Protein AF-A0A7Y1VT64-F1 (afdb_monomer_lite)

Structure (mmCIF, N/CA/C/O backbone):
data_AF-A0A7Y1VT64-F1
#
_entry.id   AF-A0A7Y1VT64-F1
#
loop_
_atom_site.group_PDB
_atom_site.id
_atom_site.type_symbol
_atom_site.label_atom_id
_atom_site.label_alt_id
_atom_site.label_comp_id
_atom_site.label_asym_id
_atom_site.label_entity_id
_atom_site.label_seq_id
_atom_site.pdbx_PDB_ins_code
_atom_site.Cartn_x
_atom_site.Cartn_y
_atom_site.Cartn_z
_atom_site.occupancy
_atom_site.B_iso_or_equiv
_atom_site.auth_seq_id
_atom_site.auth_comp_id
_atom_site.auth_asym_id
_atom_site.auth_atom_id
_atom_site.pdbx_PDB_model_num
ATOM 1 N N . MET A 1 1 ? -56.216 -40.374 -8.398 1.00 35.22 1 MET A N 1
ATOM 2 C CA . MET A 1 1 ? -56.085 -41.844 -8.305 1.00 35.22 1 MET A CA 1
ATOM 3 C C . MET A 1 1 ? -54.624 -42.183 -8.053 1.00 35.22 1 MET A C 1
ATOM 5 O O . MET A 1 1 ? -53.804 -41.776 -8.858 1.00 35.22 1 MET A O 1
ATOM 9 N N . ILE A 1 2 ? -54.363 -42.917 -6.959 1.00 40.00 2 ILE A N 1
ATOM 10 C CA . ILE A 1 2 ? -53.165 -43.745 -6.682 1.00 40.00 2 ILE A CA 1
ATOM 11 C C . ILE A 1 2 ? -51.874 -42.924 -6.442 1.00 40.00 2 ILE A C 1
ATOM 13 O O . ILE A 1 2 ? -51.191 -42.549 -7.381 1.00 40.00 2 ILE A O 1
ATOM 17 N N . SER A 1 3 ? -51.552 -42.470 -5.221 1.00 30.47 3 SER A N 1
ATOM 18 C CA . SER A 1 3 ? -51.051 -43.240 -4.059 1.00 30.47 3 SER A CA 1
ATOM 19 C C . SER A 1 3 ? -49.986 -44.274 -4.417 1.00 30.47 3 SER A C 1
ATOM 21 O O . SER A 1 3 ? -50.355 -45.358 -4.855 1.00 30.47 3 SER A O 1
ATOM 23 N N . LYS A 1 4 ? -48.707 -43.979 -4.132 1.00 48.41 4 LYS A N 1
ATOM 24 C CA . LYS A 1 4 ? -47.771 -44.946 -3.530 1.00 48.41 4 LYS 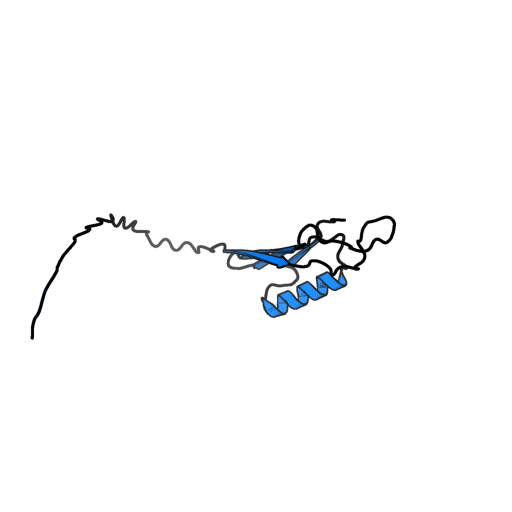A CA 1
ATOM 25 C C . LYS A 1 4 ? -46.794 -44.228 -2.599 1.00 48.41 4 LYS A C 1
ATOM 27 O O . LYS A 1 4 ? -45.919 -43.487 -3.029 1.00 48.41 4 LYS A O 1
ATOM 32 N N . ASN A 1 5 ? -47.004 -44.484 -1.315 1.00 37.09 5 ASN A N 1
ATOM 33 C CA . ASN A 1 5 ? -46.101 -44.218 -0.207 1.00 37.09 5 ASN A CA 1
ATOM 34 C C . ASN A 1 5 ? -44.768 -44.950 -0.402 1.00 37.09 5 ASN A C 1
ATOM 36 O O . ASN A 1 5 ? -44.777 -46.148 -0.681 1.00 37.09 5 ASN A O 1
ATOM 40 N N . V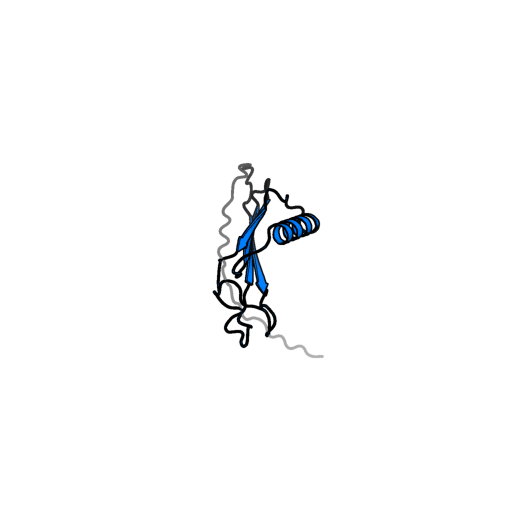AL A 1 6 ? -43.657 -44.272 -0.115 1.00 43.53 6 VAL A N 1
ATOM 41 C CA . VAL A 1 6 ? -42.443 -44.913 0.404 1.00 43.53 6 VAL A CA 1
ATOM 42 C C . VAL A 1 6 ? -41.884 -44.004 1.505 1.00 43.53 6 VAL A C 1
ATOM 44 O O . VAL A 1 6 ? -41.360 -42.929 1.242 1.00 43.53 6 VAL A O 1
ATOM 47 N N . LEU A 1 7 ? -42.062 -44.430 2.752 1.00 39.09 7 LEU A N 1
ATOM 48 C CA . LEU A 1 7 ? -41.347 -43.978 3.952 1.00 39.09 7 LEU A CA 1
ATOM 49 C C . LEU A 1 7 ? -40.579 -45.214 4.471 1.00 39.09 7 LEU A C 1
ATOM 51 O O . LEU A 1 7 ? -40.979 -46.330 4.131 1.00 39.09 7 LEU A O 1
ATOM 55 N N . PRO A 1 8 ? -39.650 -45.111 5.435 1.00 45.88 8 PRO A N 1
ATOM 56 C CA . PRO A 1 8 ? -38.705 -44.039 5.754 1.00 45.88 8 PRO A CA 1
ATOM 57 C C . PRO A 1 8 ? -37.275 -44.609 5.910 1.00 45.88 8 PRO A C 1
ATOM 59 O O . PRO A 1 8 ? -37.091 -45.681 6.483 1.00 45.88 8 PRO A O 1
ATOM 62 N N . THR A 1 9 ? -36.227 -43.888 5.513 1.00 41.97 9 THR A N 1
ATOM 63 C CA . THR A 1 9 ? -34.868 -44.232 5.974 1.00 41.97 9 THR A CA 1
ATOM 64 C C . THR A 1 9 ? -34.506 -43.323 7.138 1.00 41.97 9 THR A C 1
ATOM 66 O O . THR A 1 9 ? -34.133 -42.166 6.963 1.00 41.97 9 THR A O 1
ATOM 69 N N . LEU A 1 10 ? -34.690 -43.868 8.343 1.00 40.09 10 LEU A N 1
ATOM 70 C CA . LEU A 1 10 ? -34.153 -43.352 9.594 1.00 40.09 10 LEU A CA 1
ATOM 71 C C . LEU A 1 10 ? -32.623 -43.262 9.505 1.00 40.09 10 LEU A C 1
ATOM 73 O O . LEU A 1 10 ? -31.946 -44.285 9.526 1.00 40.09 10 LEU A O 1
ATOM 77 N N . CYS A 1 11 ? -32.082 -42.048 9.512 1.00 37.28 11 CYS A N 1
ATOM 78 C CA . CYS A 1 11 ? -30.734 -41.792 10.013 1.00 37.28 11 CYS A CA 1
ATOM 79 C C . CYS A 1 11 ? -30.869 -40.934 11.269 1.00 37.28 11 CYS A C 1
ATOM 81 O O . CYS A 1 11 ? -30.885 -39.706 11.219 1.00 37.28 11 CYS A O 1
ATOM 83 N N . ALA A 1 12 ? -31.022 -41.612 12.406 1.00 41.84 12 ALA A N 1
ATOM 84 C CA . ALA A 1 12 ? -30.924 -41.014 13.725 1.00 41.84 12 ALA A CA 1
ATOM 85 C C . ALA A 1 12 ? -29.462 -40.616 13.984 1.00 41.84 12 ALA A C 1
ATOM 87 O O . ALA A 1 12 ? -28.676 -41.399 14.511 1.00 41.84 12 ALA A O 1
ATOM 88 N N . ALA A 1 13 ? -29.081 -39.400 13.594 1.00 43.69 13 ALA A N 1
ATOM 89 C CA . ALA A 1 13 ? -27.861 -38.778 14.088 1.00 43.69 13 ALA A CA 1
ATOM 90 C C . ALA A 1 13 ? -28.174 -38.153 15.453 1.00 43.69 13 ALA A C 1
ATOM 92 O O . ALA A 1 13 ? -28.699 -37.046 15.556 1.00 43.69 13 ALA A O 1
ATOM 93 N N . PHE A 1 14 ? -27.894 -38.916 16.507 1.00 43.28 14 PHE A N 1
ATOM 94 C CA . PHE A 1 14 ? -27.928 -38.473 17.896 1.00 43.28 14 PHE A CA 1
ATOM 95 C C . PHE A 1 14 ? -26.773 -37.477 18.111 1.00 43.28 14 PHE A C 1
ATOM 97 O O . PHE A 1 14 ? -25.689 -37.841 18.559 1.00 43.28 14 PHE A O 1
ATOM 104 N N . VAL A 1 15 ? -26.959 -36.217 17.711 1.00 49.31 15 VAL A N 1
ATOM 105 C CA . VAL A 1 15 ? -26.008 -35.150 18.041 1.00 49.31 15 VAL A CA 1
ATOM 106 C C . VAL A 1 15 ? -26.259 -34.781 19.498 1.00 49.31 15 VAL A C 1
ATOM 108 O O . VAL A 1 15 ? -27.260 -34.143 19.819 1.00 49.31 15 VAL A O 1
ATOM 111 N N . LEU A 1 16 ? -25.371 -35.241 20.384 1.00 48.78 16 LEU A N 1
ATOM 112 C CA . LEU A 1 16 ? -25.313 -34.803 21.776 1.00 48.78 16 LEU A CA 1
ATOM 113 C C . LEU A 1 16 ? -25.266 -33.270 21.806 1.00 48.78 16 LEU A C 1
ATOM 115 O O . LEU A 1 16 ? -24.254 -32.650 21.479 1.00 48.78 16 LEU A O 1
ATOM 119 N N . TYR A 1 17 ? -26.376 -32.665 22.212 1.00 44.88 17 TYR A N 1
ATOM 120 C CA . TYR A 1 17 ? -26.460 -31.248 22.523 1.00 44.88 17 TYR A CA 1
ATOM 121 C C . TYR A 1 17 ? -25.744 -31.030 23.865 1.00 44.88 17 TYR A C 1
ATOM 123 O O . TYR A 1 17 ? -26.344 -31.127 24.932 1.00 44.88 17 TYR A O 1
ATOM 131 N N . CYS A 1 18 ? -24.435 -30.776 23.836 1.00 44.09 18 CYS A N 1
ATOM 132 C CA . CYS A 1 18 ? -23.737 -30.231 24.999 1.00 44.09 18 CYS A CA 1
ATOM 133 C C . CYS A 1 18 ? -24.147 -28.762 25.155 1.00 44.09 18 CYS A C 1
ATOM 135 O O . CYS A 1 18 ? -23.491 -27.864 24.630 1.00 44.09 18 CYS A O 1
ATOM 137 N N . THR A 1 19 ? -25.240 -28.496 25.875 1.00 48.31 19 THR A N 1
ATOM 138 C CA . THR A 1 19 ? -25.509 -27.147 26.383 1.00 48.31 19 THR A CA 1
ATOM 139 C C . THR A 1 19 ? -24.503 -26.843 27.489 1.00 48.31 19 THR A C 1
ATOM 141 O O . THR A 1 19 ? -24.762 -27.093 28.667 1.00 48.31 19 THR A O 1
ATOM 144 N N . ALA A 1 20 ? -23.341 -26.303 27.126 1.00 55.16 20 ALA A N 1
ATOM 145 C CA . ALA A 1 20 ? -22.537 -25.554 28.076 1.00 55.16 20 ALA A CA 1
ATOM 146 C C . ALA A 1 20 ? -23.351 -24.311 28.461 1.00 55.16 20 ALA A C 1
ATOM 148 O O . ALA A 1 20 ? -23.449 -23.360 27.688 1.00 55.16 20 ALA A O 1
ATOM 149 N N . GLN A 1 21 ? -24.008 -24.343 29.622 1.00 52.00 21 GLN A N 1
ATOM 150 C CA . GLN A 1 21 ? -24.629 -23.150 30.183 1.00 52.00 21 GLN A CA 1
ATOM 151 C C . GLN A 1 21 ? -23.516 -22.177 30.579 1.00 52.00 21 GLN A C 1
ATOM 153 O O . GLN A 1 21 ? -22.896 -22.310 31.631 1.00 52.00 21 GLN A O 1
ATOM 158 N N . SER A 1 22 ? -23.234 -21.205 29.714 1.00 56.91 22 SER A N 1
ATOM 159 C CA . SER A 1 22 ? -22.431 -20.045 30.076 1.00 56.91 22 SER A CA 1
ATOM 160 C C . SER A 1 22 ? -23.250 -19.161 31.016 1.00 56.91 22 SER A C 1
ATOM 162 O O . SER A 1 22 ? -24.282 -18.624 30.613 1.00 56.91 22 SER A O 1
ATOM 164 N N . GLN A 1 23 ? -22.799 -19.006 32.262 1.00 61.88 23 GLN A N 1
ATOM 165 C CA . GLN A 1 23 ? -23.310 -17.965 33.155 1.00 61.88 23 GLN A CA 1
ATOM 166 C C . GLN A 1 23 ? -23.127 -16.580 32.505 1.00 61.88 23 GLN A C 1
ATOM 168 O O . GLN A 1 23 ? -22.087 -16.348 31.876 1.00 61.88 23 GLN A O 1
ATOM 173 N N . PRO A 1 24 ? -24.075 -15.639 32.672 1.00 50.41 24 PRO A N 1
ATOM 174 C CA . PRO A 1 24 ? -23.898 -14.264 32.235 1.00 50.41 24 PRO A CA 1
ATOM 175 C C . PRO A 1 24 ? -22.982 -13.551 33.236 1.00 50.41 24 PRO A C 1
ATOM 177 O O . PRO A 1 24 ? -23.423 -12.821 34.117 1.00 50.41 24 PRO A O 1
ATOM 180 N N . GLY A 1 25 ? -21.680 -13.798 33.123 1.00 52.91 25 GLY A N 1
ATOM 181 C CA . GLY A 1 25 ? -20.699 -12.813 33.544 1.00 52.91 25 GLY A CA 1
ATOM 182 C C . GLY A 1 25 ? -20.703 -11.729 32.481 1.00 52.91 25 GLY A C 1
ATOM 183 O O . GLY A 1 25 ? -20.351 -12.009 31.335 1.00 52.91 25 GLY A O 1
ATOM 184 N N . GLU A 1 26 ? -21.127 -10.520 32.836 1.00 59.12 26 GLU A N 1
ATOM 185 C CA . GLU A 1 26 ? -21.017 -9.332 31.991 1.00 59.12 26 GLU A CA 1
ATOM 186 C C . GLU A 1 26 ? -19.527 -8.973 31.845 1.00 59.12 26 GLU A C 1
ATOM 188 O O . GLU A 1 26 ? -18.996 -8.028 32.419 1.00 59.12 26 GLU A O 1
ATOM 193 N N . SER A 1 27 ? -18.789 -9.804 31.110 1.00 57.56 27 SER A N 1
ATOM 194 C CA . SER A 1 27 ? -17.509 -9.408 30.564 1.00 57.56 27 SER A CA 1
ATOM 195 C C . SER A 1 27 ? -17.850 -8.447 29.443 1.00 57.56 27 SER A C 1
ATOM 197 O O . SER A 1 27 ? -18.425 -8.878 28.441 1.00 57.56 27 SER A O 1
ATOM 199 N N . ASN A 1 28 ? -17.510 -7.172 29.604 1.00 61.06 28 ASN A N 1
ATOM 200 C CA . ASN A 1 28 ? -17.408 -6.238 28.493 1.00 61.06 28 ASN A CA 1
ATOM 201 C C . ASN A 1 28 ? -16.329 -6.783 27.534 1.00 61.06 28 ASN A C 1
ATOM 203 O O . ASN A 1 28 ? -15.153 -6.433 27.618 1.00 61.06 28 ASN A O 1
ATOM 207 N N . ARG A 1 29 ? -16.700 -7.790 26.735 1.00 64.88 29 ARG A N 1
ATOM 208 C CA . ARG A 1 29 ? -15.825 -8.479 25.795 1.00 64.88 29 ARG A CA 1
ATOM 209 C C . ARG A 1 29 ? -15.732 -7.569 24.594 1.00 64.88 29 ARG A C 1
ATOM 211 O O . ARG A 1 29 ? -16.535 -7.660 23.672 1.00 64.88 29 ARG A O 1
ATOM 218 N N . PHE A 1 30 ? -14.738 -6.698 24.626 1.00 76.44 30 PHE A N 1
ATOM 219 C CA . PHE A 1 30 ? -14.188 -6.121 23.417 1.00 76.44 30 PHE A CA 1
ATOM 220 C C . PHE A 1 30 ? -13.761 -7.286 22.513 1.00 76.44 30 PHE A C 1
ATOM 222 O O . PHE A 1 30 ? -12.799 -8.001 22.801 1.00 76.44 30 PHE A O 1
ATOM 229 N N . VAL A 1 31 ? -14.580 -7.577 21.500 1.00 89.69 31 VAL A N 1
ATOM 230 C CA . VAL A 1 31 ? -14.306 -8.639 20.532 1.00 89.69 31 VAL A CA 1
ATOM 231 C C . VAL A 1 31 ? -13.307 -8.076 19.540 1.00 89.69 31 VAL A C 1
ATOM 233 O O . VAL A 1 31 ? -13.652 -7.204 18.748 1.00 89.69 31 VAL A O 1
ATOM 236 N N . PHE A 1 32 ? -12.083 -8.592 19.578 1.00 95.31 32 PHE A N 1
ATOM 237 C CA . PHE A 1 32 ? -11.085 -8.262 18.575 1.00 95.31 32 PHE A CA 1
ATOM 238 C C . PHE A 1 32 ? -11.475 -8.872 17.225 1.00 95.31 32 PHE A C 1
ATOM 240 O O . PHE A 1 32 ? -11.761 -10.070 17.129 1.00 95.31 32 PHE A O 1
ATOM 247 N N . ARG A 1 33 ? -11.479 -8.046 16.182 1.00 96.94 33 ARG A N 1
ATOM 248 C CA . ARG A 1 33 ? -11.772 -8.423 14.800 1.00 96.94 33 ARG A CA 1
ATOM 249 C C . ARG A 1 33 ? -10.570 -8.097 13.926 1.00 96.94 33 ARG A C 1
ATOM 251 O O . ARG A 1 33 ? -9.873 -7.112 14.148 1.00 96.94 33 ARG A O 1
ATOM 258 N N . ALA A 1 34 ? -10.347 -8.918 12.909 1.00 97.88 34 ALA A N 1
ATOM 259 C CA . ALA A 1 34 ? -9.346 -8.648 11.892 1.00 97.88 34 ALA A CA 1
ATOM 260 C C . ALA A 1 34 ? -9.857 -9.067 10.513 1.00 97.88 34 ALA A C 1
ATOM 262 O O . ALA A 1 34 ? -10.604 -10.039 10.386 1.00 97.88 34 ALA A O 1
ATOM 263 N N . GLY A 1 35 ? -9.440 -8.331 9.489 1.00 98.38 35 GLY A N 1
ATOM 264 C CA . GLY A 1 35 ? -9.706 -8.633 8.088 1.00 98.38 35 GLY A CA 1
ATOM 265 C C . GLY A 1 35 ? -8.435 -8.478 7.267 1.00 98.38 35 GLY A C 1
ATOM 266 O O . GLY A 1 35 ? -7.615 -7.610 7.557 1.00 98.38 35 GLY A O 1
ATOM 267 N N . ALA A 1 36 ? -8.273 -9.312 6.246 1.00 98.50 36 ALA A N 1
ATOM 268 C CA . ALA A 1 36 ? -7.166 -9.226 5.305 1.00 98.50 36 ALA A CA 1
ATOM 269 C C . ALA A 1 36 ? -7.701 -9.188 3.873 1.00 98.50 36 ALA A C 1
ATOM 271 O O . ALA A 1 36 ? -8.705 -9.831 3.564 1.00 98.50 36 ALA A O 1
ATOM 272 N N . ALA A 1 37 ? -7.038 -8.421 3.015 1.00 98.44 37 ALA A N 1
ATOM 273 C CA . ALA A 1 37 ? -7.380 -8.300 1.604 1.00 98.44 37 ALA A CA 1
ATOM 274 C C . ALA A 1 37 ? -6.129 -8.007 0.773 1.00 98.44 37 ALA A C 1
ATOM 276 O O . ALA A 1 37 ? -5.147 -7.463 1.281 1.00 98.44 37 ALA A O 1
ATOM 277 N N . GLU A 1 38 ? -6.187 -8.311 -0.518 1.00 98.19 38 GLU A N 1
ATOM 278 C CA . GLU A 1 38 ? -5.151 -7.948 -1.480 1.00 98.19 38 GLU A CA 1
ATOM 279 C C . GLU A 1 38 ? -5.758 -7.364 -2.757 1.00 98.19 38 GLU A C 1
ATOM 281 O O . GLU A 1 38 ? -6.900 -7.654 -3.114 1.00 98.19 38 GLU A O 1
ATOM 286 N N . SER A 1 39 ? -4.985 -6.518 -3.434 1.00 98.06 39 SER A N 1
ATOM 287 C CA . SER A 1 39 ? -5.293 -6.002 -4.765 1.00 98.06 39 SER A CA 1
ATOM 288 C C . SER A 1 39 ? -4.060 -6.119 -5.641 1.00 98.06 39 SER A C 1
ATOM 290 O O . SER A 1 39 ? -2.975 -5.712 -5.222 1.00 98.06 39 SER A O 1
ATOM 292 N N . VAL A 1 40 ? -4.241 -6.606 -6.866 1.00 98.38 40 VAL A N 1
ATOM 293 C CA . VAL A 1 40 ? -3.189 -6.609 -7.887 1.00 98.38 40 VAL A CA 1
ATOM 294 C C . VAL A 1 40 ? -2.843 -5.164 -8.257 1.00 98.38 40 VAL A C 1
ATOM 296 O O . VAL A 1 40 ? -3.735 -4.337 -8.465 1.00 98.38 40 VAL A O 1
ATOM 299 N N . ILE A 1 41 ? -1.547 -4.860 -8.306 1.00 97.50 41 ILE A N 1
ATOM 300 C CA . ILE A 1 41 ? -0.963 -3.558 -8.664 1.00 97.50 41 ILE A CA 1
ATOM 301 C C . ILE A 1 41 ? 0.147 -3.701 -9.722 1.00 97.50 41 ILE A C 1
ATOM 303 O O . ILE A 1 41 ? 0.987 -2.809 -9.858 1.00 97.50 41 ILE A O 1
ATOM 307 N N . THR A 1 42 ? 0.144 -4.809 -10.470 1.00 97.38 42 THR A N 1
ATOM 308 C CA . THR A 1 42 ? 1.113 -5.120 -11.528 1.00 97.38 42 THR A CA 1
ATOM 309 C C . THR A 1 42 ? 1.226 -3.968 -12.531 1.00 97.38 42 THR A C 1
ATOM 311 O O . THR A 1 42 ? 0.230 -3.618 -13.175 1.00 97.38 42 THR A O 1
ATOM 314 N N . PRO A 1 43 ? 2.417 -3.352 -12.687 1.00 93.00 43 PRO A N 1
ATOM 315 C CA . PRO A 1 43 ? 2.627 -2.309 -13.680 1.00 93.00 43 PRO A CA 1
ATOM 316 C C . PRO A 1 43 ? 2.417 -2.843 -15.094 1.00 93.00 43 PRO A C 1
ATOM 318 O O . PRO A 1 43 ? 2.717 -3.996 -15.398 1.00 93.00 43 PRO A O 1
ATOM 321 N N . ILE A 1 44 ? 1.961 -1.978 -15.995 1.00 95.44 44 ILE A N 1
ATOM 322 C CA . ILE A 1 44 ? 1.837 -2.344 -17.406 1.00 95.44 44 ILE A CA 1
ATOM 323 C C . ILE A 1 44 ? 3.216 -2.622 -18.024 1.00 95.44 44 ILE A C 1
ATOM 325 O O . ILE A 1 44 ? 4.207 -1.963 -17.690 1.00 95.44 44 ILE A O 1
ATOM 329 N N . ILE A 1 45 ? 3.272 -3.557 -18.973 1.00 97.06 45 ILE A N 1
ATOM 330 C CA . ILE A 1 45 ? 4.457 -3.792 -19.811 1.00 97.06 45 ILE A CA 1
ATOM 331 C C . ILE A 1 45 ? 4.904 -2.479 -20.469 1.00 97.06 45 ILE A C 1
ATOM 333 O O . ILE A 1 45 ? 4.085 -1.669 -20.902 1.00 97.06 45 ILE A O 1
ATOM 337 N N . GLY A 1 46 ? 6.216 -2.256 -20.508 1.00 96.75 46 GLY A N 1
ATOM 338 C CA . GLY A 1 46 ? 6.838 -1.008 -20.950 1.00 96.75 46 GLY A CA 1
ATOM 339 C C . GLY A 1 46 ? 7.089 0.011 -19.831 1.00 96.75 46 GLY A C 1
ATOM 340 O O . GLY A 1 46 ? 7.800 0.990 -20.064 1.00 96.75 46 GLY A O 1
ATOM 341 N N . SER A 1 47 ? 6.568 -0.211 -18.617 1.00 95.50 47 SER A N 1
ATOM 342 C CA . SER A 1 47 ? 6.867 0.632 -17.446 1.00 95.50 47 SER A CA 1
ATOM 343 C C . SER A 1 47 ? 8.343 0.554 -17.057 1.00 95.50 47 SER A C 1
ATOM 345 O O . SER A 1 47 ? 8.963 -0.500 -17.185 1.00 95.50 47 SER A O 1
ATOM 347 N N . SER A 1 48 ? 8.907 1.655 -16.553 1.00 95.25 48 SER A N 1
ATOM 348 C CA . SER A 1 48 ? 10.247 1.643 -15.951 1.00 95.25 48 SER A CA 1
ATOM 349 C C . SER A 1 48 ? 10.282 0.782 -14.693 1.00 95.25 48 SER A C 1
ATOM 351 O O . SER A 1 48 ? 9.434 0.926 -13.815 1.00 95.25 48 SER A O 1
ATOM 353 N N . ILE A 1 49 ? 11.297 -0.070 -14.595 1.00 94.44 49 ILE A N 1
ATOM 354 C CA . ILE A 1 49 ? 11.607 -0.848 -13.400 1.00 94.44 49 ILE A CA 1
ATOM 355 C C . ILE A 1 49 ? 12.523 -0.011 -12.506 1.00 94.44 49 ILE A C 1
ATOM 357 O O . ILE A 1 49 ? 13.657 0.313 -12.872 1.00 94.44 49 ILE A O 1
ATOM 361 N N . ASN A 1 50 ? 12.018 0.343 -11.327 1.00 92.12 50 ASN A N 1
ATOM 362 C CA . ASN A 1 50 ? 12.738 1.160 -10.357 1.00 92.12 50 ASN A CA 1
ATOM 363 C C . ASN A 1 50 ? 13.816 0.357 -9.617 1.00 92.12 50 ASN A C 1
ATOM 365 O O . ASN A 1 50 ? 13.701 -0.851 -9.440 1.00 92.12 50 ASN A O 1
ATOM 369 N N . GLY A 1 51 ? 14.863 1.055 -9.165 1.00 90.31 51 GLY A N 1
ATOM 370 C CA . GLY A 1 51 ? 15.911 0.479 -8.321 1.00 90.31 51 GLY A CA 1
ATOM 371 C C . GLY A 1 51 ? 17.132 -0.086 -9.068 1.00 90.31 51 GLY A C 1
ATOM 372 O O . GLY A 1 51 ? 18.135 -0.452 -8.453 1.00 90.31 51 GLY A O 1
ATOM 373 N N . GLY A 1 52 ? 17.105 -0.120 -10.401 1.00 87.81 52 GLY A N 1
ATOM 374 C CA . GLY A 1 52 ? 18.300 -0.364 -11.211 1.00 87.81 52 GLY A CA 1
ATOM 375 C C . GLY A 1 52 ? 19.200 0.875 -11.337 1.00 87.81 52 GLY A C 1
ATOM 376 O O . GLY A 1 52 ? 18.747 2.006 -11.211 1.00 87.81 52 GLY A O 1
ATOM 377 N N . MET A 1 53 ? 20.478 0.671 -11.681 1.00 90.88 53 MET A N 1
ATOM 378 C CA . MET A 1 53 ? 21.415 1.763 -12.028 1.00 90.88 53 MET A CA 1
ATOM 379 C C . MET A 1 53 ? 21.226 2.296 -13.463 1.00 90.88 53 MET A C 1
ATOM 381 O O . MET A 1 53 ? 21.945 3.189 -13.907 1.00 90.88 53 MET A O 1
ATOM 385 N N . ARG A 1 54 ? 20.303 1.701 -14.224 1.00 93.25 54 ARG A N 1
ATOM 386 C CA . ARG A 1 54 ? 19.922 2.073 -15.591 1.00 93.25 54 ARG A CA 1
ATOM 387 C C . ARG A 1 54 ? 18.422 1.870 -15.740 1.00 93.25 54 ARG A C 1
ATOM 389 O O . ARG A 1 54 ? 17.880 0.942 -15.140 1.00 93.25 54 ARG A O 1
ATOM 396 N N . ASP A 1 55 ? 17.785 2.695 -16.565 1.00 94.69 55 ASP A N 1
ATOM 397 C CA . ASP A 1 55 ? 16.378 2.503 -16.912 1.00 94.69 55 ASP A CA 1
ATOM 398 C C . ASP A 1 55 ? 16.219 1.199 -17.704 1.00 94.69 55 ASP A C 1
ATOM 400 O O . ASP A 1 55 ? 16.860 0.997 -18.738 1.00 94.69 55 ASP A O 1
ATOM 404 N N . ARG A 1 56 ? 15.383 0.302 -17.186 1.00 94.56 56 ARG A N 1
ATOM 405 C CA . ARG A 1 56 ? 14.953 -0.925 -17.858 1.00 94.56 56 ARG A CA 1
ATOM 406 C C . ARG A 1 56 ? 13.442 -0.908 -17.905 1.00 94.56 56 ARG A C 1
ATOM 408 O O . ARG A 1 56 ? 12.808 -0.541 -16.918 1.00 94.56 56 ARG A O 1
ATOM 415 N N . LYS A 1 57 ? 12.869 -1.315 -19.030 1.00 96.19 57 LYS A N 1
ATO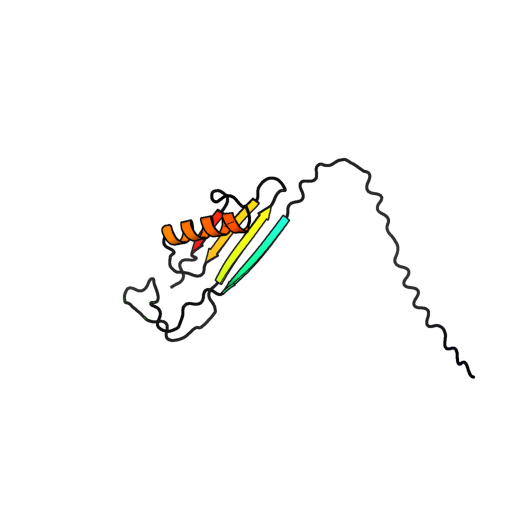M 416 C CA . LYS A 1 57 ? 11.421 -1.447 -19.148 1.00 96.19 57 LYS A CA 1
ATOM 417 C C . LYS A 1 57 ? 10.991 -2.868 -18.806 1.00 96.19 57 LYS A C 1
ATOM 419 O O . LYS A 1 57 ? 11.725 -3.815 -19.069 1.00 96.19 57 LYS A O 1
ATOM 424 N N . ALA A 1 58 ? 9.809 -3.011 -18.217 1.00 95.75 58 ALA A N 1
ATOM 425 C CA . ALA A 1 58 ? 9.188 -4.309 -18.003 1.00 95.75 58 ALA A CA 1
ATOM 426 C C . ALA A 1 58 ? 8.821 -4.929 -19.356 1.00 95.75 58 ALA A C 1
ATOM 428 O O . ALA A 1 58 ? 7.954 -4.409 -20.051 1.00 95.75 58 ALA A O 1
ATOM 429 N N . GLU A 1 59 ? 9.491 -6.016 -19.735 1.00 96.94 59 GLU A N 1
ATOM 430 C CA . GLU A 1 59 ? 9.226 -6.760 -20.978 1.00 96.94 59 GLU A CA 1
ATOM 431 C C . GLU A 1 59 ? 8.334 -7.989 -20.742 1.00 96.94 59 GLU A C 1
ATOM 433 O O . GLU A 1 59 ? 7.647 -8.449 -21.651 1.00 96.94 59 GLU A O 1
ATOM 438 N N . HIS A 1 60 ? 8.309 -8.495 -19.507 1.00 96.25 60 HIS A N 1
ATOM 439 C CA . HIS A 1 60 ? 7.527 -9.652 -19.090 1.00 96.25 60 HIS A CA 1
ATOM 440 C C . HIS A 1 60 ? 7.054 -9.489 -17.638 1.00 96.25 60 HIS A C 1
ATOM 442 O O . HIS A 1 60 ? 7.741 -8.853 -16.838 1.00 96.25 60 HIS A O 1
ATOM 448 N N . ILE A 1 61 ? 5.901 -10.077 -17.305 1.00 96.31 61 ILE A N 1
ATOM 449 C CA . ILE A 1 61 ? 5.389 -10.187 -15.933 1.00 96.31 61 ILE A CA 1
ATOM 450 C C . ILE A 1 61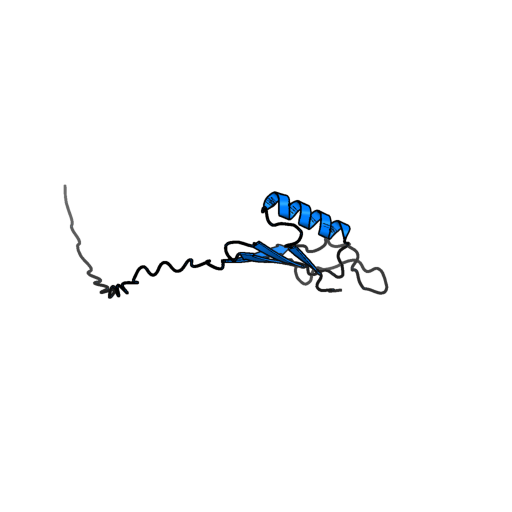 ? 5.615 -11.624 -15.470 1.00 96.31 61 ILE A C 1
ATOM 452 O O . ILE A 1 61 ? 5.016 -12.535 -16.034 1.00 96.31 61 ILE A O 1
ATOM 456 N N . HIS A 1 62 ? 6.486 -11.814 -14.475 1.00 95.06 62 HIS A N 1
ATOM 457 C CA . HIS A 1 62 ? 6.736 -13.134 -13.889 1.00 95.06 62 HIS A CA 1
ATOM 458 C C . HIS A 1 62 ? 5.628 -13.520 -12.899 1.00 95.06 62 HIS A C 1
ATOM 460 O O . HIS A 1 62 ? 4.985 -14.548 -13.073 1.00 95.06 62 HIS A O 1
ATOM 466 N N . ASP A 1 63 ? 5.375 -12.651 -11.917 1.00 95.75 63 ASP A N 1
ATOM 467 C CA . ASP A 1 63 ? 4.291 -12.763 -10.940 1.00 95.75 63 ASP A CA 1
ATOM 468 C C . ASP A 1 63 ? 3.536 -11.435 -10.858 1.00 95.75 63 ASP A C 1
ATOM 470 O O . ASP A 1 63 ? 4.079 -10.375 -11.194 1.00 95.75 63 ASP A O 1
ATOM 474 N N . ASP A 1 64 ? 2.299 -11.484 -10.365 1.00 97.88 64 ASP A N 1
ATOM 475 C CA . ASP A 1 64 ? 1.580 -10.273 -9.998 1.00 97.88 64 ASP A CA 1
ATOM 476 C C . ASP A 1 64 ? 2.223 -9.595 -8.784 1.00 97.88 64 ASP A C 1
ATOM 478 O O . ASP A 1 64 ? 2.691 -10.242 -7.843 1.00 97.88 64 ASP A O 1
ATOM 482 N N . THR A 1 65 ? 2.201 -8.265 -8.781 1.00 98.06 65 THR A N 1
ATOM 483 C CA . THR A 1 65 ? 2.543 -7.475 -7.597 1.00 98.06 65 THR A CA 1
ATOM 484 C C . THR A 1 65 ? 1.269 -7.080 -6.866 1.00 98.06 65 THR A C 1
ATOM 486 O O . THR A 1 65 ? 0.232 -6.835 -7.487 1.00 98.06 65 THR A O 1
ATOM 489 N N . TYR A 1 66 ? 1.329 -7.002 -5.535 1.00 98.75 66 TYR A N 1
ATOM 490 C CA . TYR A 1 66 ? 0.142 -6.767 -4.716 1.00 98.75 66 TYR A CA 1
ATOM 491 C C . TYR A 1 66 ? 0.304 -5.592 -3.759 1.00 98.75 66 TYR A C 1
ATOM 493 O O . TYR A 1 66 ? 1.380 -5.346 -3.219 1.00 98.75 66 TYR A O 1
ATOM 501 N N . ALA A 1 67 ? -0.807 -4.912 -3.488 1.00 98.56 67 ALA A N 1
ATOM 502 C CA . ALA A 1 67 ? -1.016 -4.191 -2.243 1.00 98.56 67 ALA A CA 1
ATOM 503 C C . ALA A 1 67 ? -1.797 -5.109 -1.297 1.00 98.56 67 ALA A C 1
ATOM 505 O O . ALA A 1 67 ? -2.952 -5.441 -1.572 1.00 98.56 67 ALA A O 1
ATOM 506 N N . ARG A 1 68 ? -1.175 -5.526 -0.193 1.00 98.69 68 ARG A N 1
ATOM 507 C CA . ARG A 1 68 ? -1.781 -6.407 0.816 1.00 98.69 68 ARG A CA 1
ATOM 508 C C . ARG A 1 68 ? -2.113 -5.604 2.060 1.00 98.69 68 ARG A C 1
ATOM 510 O O . ARG A 1 68 ? -1.268 -4.856 2.546 1.00 98.69 68 ARG A O 1
ATOM 517 N N . CYS A 1 69 ? -3.329 -5.757 2.564 1.00 98.50 69 CYS A N 1
ATOM 518 C CA . CYS A 1 69 ? -3.846 -5.023 3.707 1.00 98.50 69 CYS A CA 1
ATOM 519 C C . CYS A 1 69 ? -4.256 -5.978 4.828 1.00 98.50 69 CYS A C 1
ATOM 521 O O . CYS A 1 69 ? -4.905 -6.992 4.567 1.00 98.50 69 CYS A O 1
ATOM 523 N N . ILE A 1 70 ? -3.940 -5.606 6.067 1.00 98.62 70 ILE A N 1
ATOM 524 C CA . ILE A 1 70 ? -4.598 -6.126 7.264 1.00 98.62 70 ILE A CA 1
ATOM 525 C C . ILE A 1 70 ? -5.238 -4.966 8.026 1.00 98.62 70 ILE A C 1
ATOM 527 O O . ILE A 1 70 ? -4.607 -3.932 8.260 1.00 98.62 70 ILE A O 1
ATOM 531 N N . VAL A 1 71 ? -6.497 -5.145 8.408 1.00 98.62 71 VAL A N 1
ATOM 532 C CA . VAL A 1 71 ? -7.242 -4.235 9.277 1.00 98.62 71 VAL A CA 1
ATOM 533 C C . VAL A 1 71 ? -7.520 -4.952 10.586 1.00 98.62 71 VAL A C 1
ATOM 535 O O . VAL A 1 71 ? -7.877 -6.130 10.582 1.00 98.62 71 VAL A O 1
ATOM 538 N N . MET A 1 72 ? -7.340 -4.249 11.696 1.00 98.50 72 MET A N 1
ATOM 539 C CA . MET A 1 72 ? -7.560 -4.750 13.050 1.00 98.50 72 MET A CA 1
ATOM 540 C C . MET A 1 72 ? -8.470 -3.783 13.797 1.00 98.50 72 MET A C 1
ATOM 542 O O . MET A 1 72 ? -8.288 -2.574 13.686 1.00 98.50 72 MET A O 1
ATOM 546 N N . ASP A 1 73 ? -9.414 -4.319 14.558 1.00 97.56 73 ASP A N 1
ATOM 547 C CA . ASP A 1 73 ? -10.413 -3.565 15.311 1.00 97.56 73 ASP A CA 1
ATOM 548 C C . ASP A 1 73 ? -10.588 -4.192 16.701 1.00 97.56 73 ASP A C 1
ATOM 550 O O . ASP A 1 73 ? -10.948 -5.364 16.818 1.00 97.56 73 ASP A O 1
ATOM 554 N N . ASP A 1 74 ? -10.325 -3.424 17.757 1.00 95.56 74 ASP A N 1
ATOM 555 C CA . ASP A 1 74 ? -10.525 -3.844 19.152 1.00 95.56 74 ASP A CA 1
ATOM 556 C C . ASP A 1 74 ? -11.896 -3.424 19.726 1.00 95.56 74 ASP A C 1
ATOM 558 O O . ASP A 1 74 ? -12.153 -3.583 20.919 1.00 95.56 74 ASP A O 1
ATOM 562 N N . GLY A 1 75 ? -12.789 -2.884 18.894 1.00 93.44 75 GLY A N 1
ATOM 563 C CA . GLY A 1 75 ? -14.083 -2.323 19.277 1.00 93.44 75 GLY A CA 1
ATOM 564 C C . GLY A 1 75 ? -14.031 -0.845 19.683 1.00 93.44 75 GLY A C 1
ATOM 565 O O . GLY A 1 75 ? -15.081 -0.252 19.935 1.00 93.44 75 GLY A O 1
ATOM 566 N N . LYS A 1 76 ? -12.838 -0.241 19.750 1.00 93.75 76 LYS A N 1
ATOM 567 C CA . LYS A 1 76 ? -12.615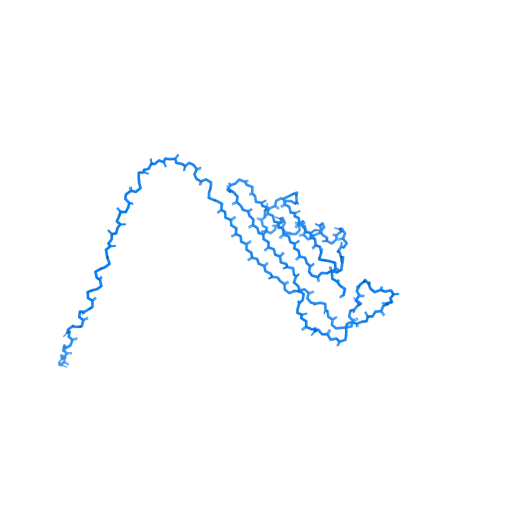 1.182 20.051 1.00 93.75 76 LYS A CA 1
ATOM 568 C C . LYS A 1 76 ? -11.723 1.866 19.011 1.00 93.75 76 LYS A C 1
ATOM 570 O O . LYS A 1 76 ? -11.929 3.041 18.716 1.00 93.75 76 LYS A O 1
ATOM 575 N N . THR A 1 77 ? -10.728 1.154 18.501 1.00 95.88 77 THR A N 1
ATOM 576 C CA . THR A 1 77 ? -9.698 1.644 17.591 1.00 95.88 77 THR A CA 1
ATOM 577 C C . THR A 1 77 ? -9.580 0.695 16.415 1.00 95.88 77 THR A C 1
ATOM 579 O O . THR A 1 77 ? -9.331 -0.496 16.587 1.00 95.88 77 THR A O 1
ATOM 582 N N . GLU A 1 78 ? -9.674 1.256 15.216 1.00 98.31 78 GLU A N 1
ATOM 583 C CA . GLU A 1 78 ? -9.388 0.546 13.976 1.00 98.31 78 GLU A CA 1
ATOM 584 C C . GLU A 1 78 ? -8.012 0.966 13.460 1.00 98.31 78 GLU A C 1
ATOM 586 O O . GLU A 1 78 ? -7.721 2.162 13.385 1.00 98.31 78 GLU A O 1
ATOM 591 N N . LEU A 1 79 ? -7.174 -0.009 13.104 1.00 98.44 79 LEU A N 1
ATOM 592 C CA . LEU A 1 79 ? -5.856 0.180 12.498 1.00 98.44 79 LEU A CA 1
ATOM 593 C C . LEU A 1 79 ? -5.811 -0.493 11.129 1.00 98.44 79 LEU A C 1
ATOM 595 O O . LEU A 1 79 ? -6.325 -1.600 10.973 1.00 98.44 79 LEU A O 1
ATOM 599 N N . ALA A 1 80 ? -5.135 0.129 10.163 1.00 98.75 80 ALA A N 1
ATOM 600 C CA . ALA A 1 80 ? -4.897 -0.461 8.847 1.00 98.75 80 ALA A CA 1
ATOM 601 C C . ALA A 1 80 ? -3.404 -0.463 8.507 1.00 98.75 80 ALA A C 1
ATOM 603 O O . ALA A 1 80 ? -2.727 0.560 8.615 1.00 98.75 80 ALA A O 1
ATOM 604 N N . ILE A 1 81 ? -2.892 -1.605 8.056 1.00 98.75 81 ILE A N 1
ATOM 605 C CA . ILE A 1 81 ? -1.518 -1.750 7.572 1.00 98.75 81 ILE A CA 1
ATOM 606 C C . ILE A 1 81 ? -1.571 -2.246 6.136 1.00 98.75 81 ILE A C 1
ATOM 608 O O . ILE A 1 81 ? -2.145 -3.301 5.879 1.00 98.75 81 ILE A O 1
ATOM 612 N N . VAL A 1 82 ? -0.939 -1.512 5.219 1.00 98.75 82 VAL A N 1
ATOM 613 C CA . VAL A 1 82 ? -0.807 -1.888 3.809 1.00 98.75 82 VAL A CA 1
ATOM 614 C C . VAL A 1 82 ? 0.664 -2.018 3.439 1.00 98.75 82 VAL A C 1
ATOM 616 O O . VAL A 1 82 ? 1.451 -1.103 3.674 1.00 98.75 82 VAL A O 1
ATOM 619 N N . VAL A 1 83 ? 1.030 -3.128 2.808 1.00 98.69 83 VAL A N 1
ATOM 620 C CA . VAL A 1 83 ? 2.367 -3.346 2.248 1.00 98.69 83 VAL A CA 1
ATOM 621 C C . VAL A 1 83 ? 2.224 -3.602 0.755 1.00 98.69 83 VAL A C 1
ATOM 623 O O . VAL A 1 83 ? 1.431 -4.450 0.349 1.00 98.69 83 VAL A O 1
ATOM 626 N N . SER A 1 84 ? 2.964 -2.847 -0.054 1.00 98.56 84 SER A N 1
ATOM 627 C CA . SER A 1 84 ? 2.918 -2.946 -1.514 1.00 98.56 84 SER A CA 1
ATOM 628 C C . SER A 1 84 ? 4.211 -3.522 -2.080 1.00 98.56 84 SER A C 1
ATOM 630 O O . SER A 1 84 ? 5.302 -3.099 -1.693 1.00 98.56 84 SER A O 1
ATOM 632 N N . ASP A 1 85 ? 4.090 -4.426 -3.045 1.00 97.94 85 ASP A N 1
ATOM 633 C CA . ASP A 1 85 ? 5.208 -5.014 -3.783 1.00 97.94 85 ASP A CA 1
ATOM 634 C C . ASP A 1 85 ? 5.767 -4.001 -4.807 1.00 97.94 85 ASP A C 1
ATOM 636 O O . ASP A 1 85 ? 5.552 -4.101 -6.013 1.00 97.94 85 ASP A O 1
ATOM 640 N N . LEU A 1 86 ? 6.448 -2.967 -4.303 1.00 96.69 86 LEU A N 1
ATOM 641 C CA . LEU A 1 86 ? 7.046 -1.869 -5.069 1.00 96.69 86 LEU A CA 1
ATOM 642 C C . LEU A 1 86 ? 8.448 -1.532 -4.533 1.00 96.69 86 LEU A C 1
ATOM 644 O O . LEU A 1 86 ? 8.736 -1.746 -3.355 1.00 96.69 86 LEU A O 1
ATOM 648 N N . CYS A 1 87 ? 9.304 -0.938 -5.373 1.00 96.31 87 CYS A N 1
ATOM 649 C CA . CYS A 1 87 ? 10.612 -0.424 -4.943 1.00 96.31 87 CYS A CA 1
ATOM 650 C C . CYS A 1 87 ? 10.441 0.731 -3.941 1.00 96.31 87 CYS A C 1
ATOM 652 O O . CYS A 1 87 ? 11.010 0.742 -2.855 1.00 96.31 87 CYS A O 1
ATOM 654 N N . MET A 1 88 ? 9.617 1.718 -4.274 1.00 94.94 88 MET A N 1
ATOM 655 C CA . MET A 1 88 ? 9.353 2.867 -3.412 1.00 94.94 88 MET A CA 1
ATOM 656 C C . MET A 1 88 ? 8.024 3.507 -3.794 1.00 94.94 88 MET A C 1
ATOM 658 O O . MET A 1 88 ? 7.553 3.341 -4.919 1.00 94.94 88 MET A O 1
ATOM 662 N N . ILE A 1 89 ? 7.428 4.249 -2.861 1.00 96.19 89 ILE A N 1
ATOM 663 C CA . ILE A 1 89 ? 6.196 5.008 -3.085 1.00 96.19 89 ILE A CA 1
ATOM 664 C C . ILE A 1 89 ? 6.426 6.425 -2.573 1.00 96.19 89 ILE A C 1
ATOM 666 O O . ILE A 1 89 ? 6.907 6.616 -1.455 1.00 96.19 89 ILE A O 1
ATOM 670 N N . TYR A 1 90 ? 6.095 7.419 -3.394 1.00 96.38 90 TYR A N 1
ATOM 671 C CA . TYR A 1 90 ? 6.201 8.821 -3.006 1.00 96.38 90 TYR A CA 1
ATOM 672 C C . TYR A 1 90 ? 5.237 9.153 -1.865 1.00 96.38 90 TYR A C 1
ATOM 674 O O . TYR A 1 90 ? 4.120 8.628 -1.802 1.00 96.38 90 TYR A O 1
ATOM 682 N N . ARG A 1 91 ? 5.654 10.060 -0.976 1.00 97.00 91 ARG A N 1
ATOM 683 C CA . ARG A 1 91 ? 4.872 10.452 0.204 1.00 97.00 91 ARG A CA 1
ATOM 684 C C . ARG A 1 91 ? 3.492 10.967 -0.189 1.00 97.00 91 ARG A C 1
ATOM 686 O O . ARG A 1 91 ? 2.501 10.532 0.375 1.00 97.00 91 ARG A O 1
ATOM 693 N N . GLU A 1 92 ? 3.422 11.804 -1.212 1.00 98.12 92 GLU A N 1
ATOM 694 C CA . GLU A 1 92 ? 2.192 12.427 -1.700 1.00 98.12 92 GLU A CA 1
ATOM 695 C C . GLU A 1 92 ? 1.194 11.377 -2.212 1.00 98.12 92 GLU A C 1
ATOM 697 O O . GLU A 1 92 ? -0.022 11.534 -2.071 1.00 98.12 92 GLU A O 1
ATOM 702 N N . THR A 1 93 ? 1.708 10.278 -2.777 1.00 97.38 93 THR A N 1
ATOM 703 C CA . THR A 1 93 ? 0.890 9.137 -3.209 1.00 97.38 93 THR A CA 1
ATOM 704 C C . THR A 1 93 ? 0.326 8.391 -2.002 1.00 97.38 93 THR A C 1
ATOM 706 O O . THR A 1 93 ? -0.869 8.096 -1.979 1.00 97.38 93 THR A O 1
ATOM 709 N N . LEU A 1 94 ? 1.149 8.135 -0.979 1.00 97.94 94 LEU A N 1
ATOM 710 C CA . LEU A 1 94 ? 0.697 7.507 0.266 1.00 97.94 94 LEU A CA 1
ATOM 711 C C . LEU A 1 94 ? -0.327 8.378 1.001 1.00 97.94 94 LEU A C 1
ATOM 713 O O . LEU A 1 94 ? -1.365 7.873 1.418 1.00 97.94 94 LEU A O 1
ATOM 717 N N . ASP A 1 95 ? -0.081 9.682 1.109 1.00 98.12 95 ASP A N 1
ATOM 718 C CA . ASP A 1 95 ? -0.985 10.622 1.773 1.00 98.12 95 ASP A CA 1
ATOM 719 C C . ASP A 1 95 ? -2.338 10.669 1.054 1.00 98.12 95 ASP A C 1
ATOM 721 O O . ASP A 1 95 ? -3.390 10.525 1.680 1.00 98.12 95 ASP A O 1
ATOM 725 N N . SER A 1 96 ? -2.327 10.760 -0.279 1.00 98.44 96 SER A N 1
ATOM 726 C CA . SER A 1 96 ? -3.551 10.718 -1.089 1.00 98.44 96 SER A CA 1
ATOM 727 C C . SER A 1 96 ? -4.312 9.398 -0.921 1.00 98.44 96 SER A C 1
ATOM 729 O O . SER A 1 96 ? -5.543 9.400 -0.811 1.00 98.44 96 SER A O 1
ATOM 731 N N . ALA A 1 97 ? -3.598 8.269 -0.866 1.00 98.06 97 ALA A N 1
ATOM 732 C CA . ALA A 1 97 ? -4.193 6.955 -0.644 1.00 98.06 97 ALA A CA 1
ATOM 733 C C . ALA A 1 97 ? -4.842 6.846 0.745 1.00 98.06 97 ALA A C 1
ATOM 735 O O . ALA A 1 97 ? -5.986 6.395 0.838 1.00 98.06 97 ALA A O 1
ATOM 736 N N . LYS A 1 98 ? -4.171 7.318 1.804 1.00 98.56 98 LYS A N 1
ATOM 737 C CA . LYS A 1 98 ? -4.721 7.348 3.169 1.00 98.56 98 LYS A CA 1
ATOM 738 C C . LYS A 1 98 ? -5.954 8.243 3.273 1.00 98.56 98 LYS A C 1
ATOM 740 O O . LYS A 1 98 ? -6.970 7.811 3.808 1.00 98.56 98 LYS A O 1
ATOM 745 N N . MET A 1 99 ? -5.914 9.446 2.696 1.00 98.75 99 MET A N 1
ATOM 746 C CA . MET A 1 99 ? -7.068 10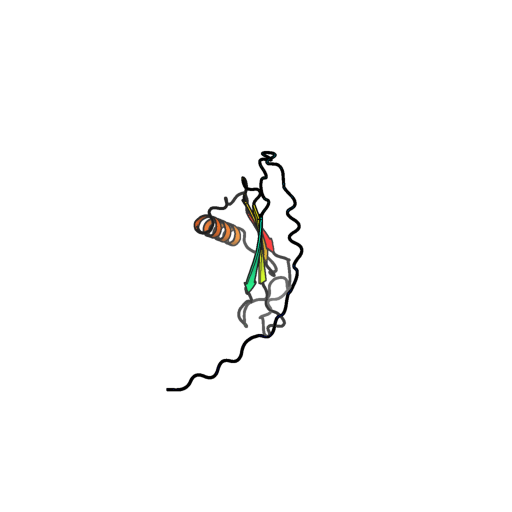.357 2.680 1.00 98.75 99 MET A CA 1
ATOM 747 C C . MET A 1 99 ? -8.275 9.740 1.962 1.00 98.75 99 MET A C 1
ATOM 749 O O . MET A 1 99 ? -9.419 9.874 2.407 1.00 98.75 99 MET A O 1
ATOM 753 N N . ARG A 1 100 ? -8.040 9.040 0.845 1.00 98.62 100 ARG A N 1
ATOM 754 C CA . ARG A 1 100 ? -9.099 8.317 0.132 1.00 98.62 100 ARG A CA 1
ATOM 755 C C . ARG A 1 100 ? -9.634 7.147 0.957 1.00 98.62 100 ARG A C 1
ATOM 757 O O . ARG A 1 100 ? -10.849 6.976 1.007 1.00 98.62 100 ARG A O 1
ATOM 764 N N . ALA A 1 101 ? -8.760 6.369 1.595 1.00 98.31 101 ALA A N 1
ATOM 765 C CA . ALA A 1 101 ? -9.152 5.258 2.455 1.00 98.31 101 ALA A CA 1
ATOM 766 C C . ALA A 1 101 ? -10.009 5.744 3.632 1.00 98.31 101 ALA A C 1
ATOM 768 O O . ALA A 1 101 ? -11.109 5.231 3.804 1.00 98.31 101 ALA A O 1
ATOM 769 N N . GLN A 1 102 ? -9.588 6.800 4.337 1.00 98.75 102 GLN A N 1
ATOM 770 C CA . GLN A 1 102 ? -10.351 7.409 5.433 1.00 98.75 102 GLN A CA 1
ATOM 771 C C . GLN A 1 102 ? -11.768 7.789 4.995 1.00 98.75 102 GLN A C 1
ATOM 773 O O . GLN A 1 102 ? -12.731 7.501 5.697 1.00 98.75 102 GLN A O 1
ATOM 778 N N . ARG A 1 103 ? -11.923 8.399 3.812 1.00 98.69 103 ARG A N 1
ATOM 779 C CA . ARG A 1 103 ? -13.246 8.782 3.294 1.00 98.69 103 ARG A CA 1
ATOM 780 C C . ARG A 1 103 ? -14.164 7.580 3.045 1.00 98.69 103 ARG A C 1
ATOM 782 O O . ARG A 1 103 ? -15.376 7.723 3.147 1.00 98.69 103 ARG A O 1
ATOM 789 N N . ILE A 1 104 ? -13.599 6.435 2.664 1.00 98.06 104 ILE A N 1
ATOM 790 C CA . ILE A 1 104 ? -14.354 5.223 2.316 1.00 98.06 104 ILE A CA 1
ATOM 791 C C . ILE A 1 104 ? -14.660 4.387 3.562 1.00 98.06 104 ILE A C 1
ATOM 793 O O . ILE A 1 104 ? -15.758 3.851 3.671 1.00 98.06 104 ILE A O 1
ATOM 797 N N . THR A 1 105 ? -13.698 4.254 4.477 1.00 97.38 105 THR A N 1
ATOM 798 C CA . THR A 1 105 ? -13.775 3.313 5.603 1.00 97.38 105 THR A CA 1
ATOM 799 C C . THR A 1 105 ? -14.104 3.976 6.934 1.00 97.38 105 THR A C 1
ATOM 801 O O . THR A 1 105 ? -14.585 3.299 7.831 1.00 97.38 105 THR A O 1
ATOM 804 N N . GLY A 1 106 ? -13.838 5.275 7.084 1.00 98.12 106 GLY A N 1
ATOM 805 C CA . GLY A 1 106 ? -13.930 5.991 8.359 1.00 98.12 106 GLY A CA 1
ATOM 806 C C . GLY A 1 106 ? -12.694 5.857 9.257 1.00 98.12 106 GLY A C 1
ATOM 807 O O . GLY A 1 106 ? -12.579 6.611 10.221 1.00 98.12 106 GLY A O 1
ATOM 808 N N . ILE A 1 107 ? -11.741 4.975 8.929 1.00 98.56 107 ILE A N 1
ATOM 809 C CA . ILE A 1 107 ? -10.513 4.786 9.719 1.00 98.56 107 ILE A CA 1
ATOM 810 C C . ILE A 1 107 ? -9.674 6.080 9.665 1.00 98.56 107 ILE A C 1
ATOM 812 O O . ILE A 1 107 ? -9.426 6.585 8.566 1.00 98.56 107 ILE A O 1
ATOM 816 N N . PRO A 1 108 ? -9.209 6.635 10.802 1.00 98.62 108 PRO A N 1
ATOM 817 C CA . PRO A 1 108 ? -8.368 7.833 10.811 1.00 98.62 108 PRO A CA 1
ATOM 818 C C . PRO A 1 108 ? -7.025 7.627 10.094 1.00 98.62 108 PRO A C 1
ATOM 820 O O . PRO A 1 108 ? -6.452 6.540 10.121 1.00 98.62 108 PRO A O 1
ATOM 823 N N . VAL A 1 109 ? -6.484 8.675 9.469 1.00 98.62 109 VAL A N 1
ATOM 824 C CA . VAL A 1 109 ? -5.228 8.610 8.689 1.00 98.62 109 VAL A CA 1
ATOM 825 C C . VAL A 1 109 ? -4.026 8.253 9.567 1.00 98.62 109 VAL A C 1
ATOM 827 O O . VAL A 1 109 ? -3.132 7.517 9.143 1.00 98.62 109 VAL A O 1
ATOM 830 N N . GLU A 1 110 ? -4.014 8.752 10.799 1.00 98.56 110 GLU A N 1
ATOM 831 C CA . GLU A 1 110 ? -3.019 8.474 11.834 1.00 98.56 110 GLU A CA 1
ATOM 832 C C . GLU A 1 110 ? -2.994 7.000 12.262 1.00 98.56 110 GLU A C 1
ATOM 834 O O . GLU A 1 110 ? -1.961 6.508 12.710 1.00 98.56 110 GLU A O 1
ATOM 839 N N . ASN A 1 111 ? -4.093 6.279 12.035 1.00 98.75 111 ASN A N 1
ATOM 840 C CA . ASN A 1 111 ? -4.227 4.853 12.315 1.00 98.75 111 ASN A CA 1
ATOM 841 C C . ASN A 1 111 ? -3.838 3.971 11.115 1.00 98.75 111 ASN A C 1
ATOM 843 O O . ASN A 1 111 ? -4.030 2.752 11.142 1.00 98.75 111 ASN A O 1
ATOM 847 N N . MET A 1 112 ? -3.300 4.569 10.048 1.00 98.75 112 MET A N 1
ATOM 848 C CA . MET A 1 112 ? -2.890 3.858 8.842 1.00 98.75 112 MET A CA 1
ATOM 849 C C . MET A 1 112 ? -1.374 3.853 8.680 1.00 98.75 112 MET A C 1
ATOM 851 O O . MET A 1 112 ? -0.734 4.907 8.611 1.00 98.75 112 MET A O 1
ATOM 855 N N . LEU A 1 113 ? -0.806 2.669 8.473 1.00 98.50 113 LEU A N 1
ATOM 856 C CA . LEU A 1 113 ? 0.555 2.485 7.985 1.00 98.50 113 LEU A CA 1
ATOM 857 C C . LEU A 1 113 ? 0.510 1.971 6.546 1.00 98.50 113 LEU A C 1
ATOM 859 O O . LEU A 1 113 ? -0.223 1.040 6.233 1.00 98.50 113 LEU A O 1
ATOM 863 N N . MET A 1 114 ? 1.303 2.576 5.666 1.00 98.44 114 MET A N 1
ATOM 864 C CA . MET A 1 114 ? 1.476 2.107 4.294 1.00 98.44 114 MET A CA 1
ATOM 865 C C . MET A 1 114 ? 2.966 2.077 3.968 1.00 98.44 114 MET A C 1
ATOM 867 O O . MET A 1 114 ? 3.672 3.042 4.268 1.00 98.44 114 MET A O 1
ATOM 871 N N . SER A 1 115 ? 3.444 0.986 3.379 1.00 98.06 115 SER A N 1
ATOM 872 C CA . SER A 1 115 ? 4.853 0.804 3.028 1.00 98.06 115 SER A CA 1
ATOM 873 C C . SER A 1 115 ? 5.030 0.065 1.702 1.00 98.06 115 SER A C 1
ATOM 875 O O . SER A 1 115 ? 4.076 -0.442 1.105 1.00 98.06 115 SER A O 1
ATOM 877 N N . ALA A 1 116 ? 6.280 0.024 1.244 1.00 98.12 116 ALA A N 1
ATOM 878 C CA . ALA A 1 116 ? 6.717 -0.750 0.096 1.00 98.12 116 ALA A CA 1
ATOM 879 C C . ALA A 1 116 ? 7.730 -1.813 0.547 1.00 98.12 116 ALA A C 1
ATOM 881 O O . ALA A 1 116 ? 8.480 -1.578 1.497 1.00 98.12 116 ALA A O 1
ATOM 882 N N . THR A 1 117 ? 7.769 -2.959 -0.131 1.00 98.31 117 THR A N 1
ATOM 883 C CA . THR A 1 117 ? 8.727 -4.042 0.164 1.00 98.31 117 THR A CA 1
ATOM 884 C C . THR A 1 117 ? 10.156 -3.735 -0.276 1.00 98.31 117 THR A C 1
ATOM 886 O O . THR A 1 117 ? 11.080 -4.414 0.160 1.00 98.31 117 THR A O 1
ATOM 889 N N . HIS A 1 118 ? 10.344 -2.716 -1.117 1.00 97.56 118 HIS A N 1
ATOM 890 C CA . HIS A 1 118 ? 11.609 -2.405 -1.778 1.00 97.56 118 HIS A CA 1
ATOM 891 C C . HIS A 1 118 ? 12.063 -3.484 -2.777 1.00 97.56 118 HIS A C 1
ATOM 893 O O . HIS A 1 118 ? 13.252 -3.755 -2.918 1.00 97.56 118 HIS A O 1
ATOM 899 N N . THR A 1 119 ? 11.113 -4.100 -3.491 1.00 95.25 119 THR A N 1
ATOM 900 C CA . THR A 1 119 ? 11.412 -5.038 -4.589 1.00 95.25 119 THR A CA 1
ATOM 901 C C . THR A 1 119 ? 11.858 -4.308 -5.861 1.00 95.25 119 THR A C 1
ATOM 903 O O . THR A 1 119 ? 11.365 -3.215 -6.147 1.00 95.25 119 THR A O 1
ATOM 906 N N . HIS A 1 120 ? 12.795 -4.901 -6.608 1.00 93.44 120 HIS A N 1
ATOM 907 C CA . HIS A 1 120 ? 13.399 -4.372 -7.843 1.00 93.44 120 HIS A CA 1
ATOM 908 C C . HIS A 1 120 ? 13.098 -5.276 -9.039 1.00 93.44 120 HIS A C 1
ATOM 910 O O . HIS A 1 120 ? 12.996 -6.503 -8.828 1.00 93.44 120 HIS A O 1
#

Secondary structure (DSSP, 8-state):
--------------------------------EEEEEEEE-PPPTT-B-TTSSS--B----SS--EEEEEEEE-SS-EEEEEEESSS---HHHHHHHHHHHHHHH---GGGEEEEE----

pLDDT: mean 84.75, std 21.66, range [30.47, 98.75]

Foldseek 3Di:
DDDDDDDDDDPPPPPPPPPPPDDPPVDPQQDKDKDKDKDFPADDFQDFAPDDPDTDTRNDDPDTWIWIKMWIGSPPAIAIETETAHLFDDPVRLQVVLVVCCVVPVHHSVRYHYTYPNHD

Radius of gyration: 26.42 Å; chains: 1; bounding box: 78×57×54 Å

Sequence (120 aa):
MISKNVLPTLCAAFVLYCTAQSQPGESNRFVFRAGAAESVITPIIGSSINGGMRDRKAEHIHDDTYARCIVMDDGKTELAIVVSDLCMIYRETLDSAKMRAQRITGIPVENMLMSATHTH